Protein AF-A0A6I9VMB7-F1 (afdb_monomer)

Structure (mmCIF, N/CA/C/O backbone):
data_AF-A0A6I9VMB7-F1
#
_entry.id   AF-A0A6I9VMB7-F1
#
loop_
_atom_site.group_PDB
_atom_site.id
_atom_site.type_symbol
_atom_site.label_atom_id
_atom_site.label_alt_id
_atom_site.label_comp_id
_atom_site.label_asym_id
_atom_site.label_entity_id
_atom_site.label_seq_id
_atom_site.pdbx_PDB_ins_code
_atom_site.Cartn_x
_atom_site.Cartn_y
_atom_site.Cartn_z
_atom_site.occupancy
_atom_site.B_iso_or_equiv
_atom_site.auth_seq_id
_atom_site.auth_comp_id
_atom_site.auth_asym_id
_atom_site.auth_atom_id
_atom_site.pdbx_PDB_model_num
ATOM 1 N N . ILE A 1 1 ? -12.294 -1.262 24.907 1.00 80.06 1 ILE A N 1
ATOM 2 C CA . ILE A 1 1 ? -12.791 -0.178 24.020 1.00 80.06 1 ILE A CA 1
ATOM 3 C C . ILE A 1 1 ? -14.215 0.220 24.415 1.00 80.06 1 ILE A C 1
ATOM 5 O O . ILE A 1 1 ? -14.439 1.384 24.720 1.00 80.06 1 ILE A O 1
ATOM 9 N N . GLU A 1 2 ? -15.128 -0.744 24.551 1.00 86.31 2 GLU A N 1
ATOM 10 C CA . GLU A 1 2 ? -16.550 -0.533 24.886 1.00 86.31 2 GLU A CA 1
ATOM 11 C C . GLU A 1 2 ? -16.818 0.314 26.140 1.00 86.31 2 GLU A C 1
ATOM 13 O O . GLU A 1 2 ? -17.605 1.252 26.083 1.00 86.31 2 GLU A O 1
ATOM 18 N N . ASN A 1 3 ? -16.117 0.068 27.255 1.00 90.62 3 ASN A N 1
ATOM 19 C CA . ASN A 1 3 ? -16.297 0.857 28.486 1.00 90.62 3 ASN A CA 1
ATOM 20 C C . ASN A 1 3 ? -15.974 2.356 28.282 1.00 90.62 3 ASN A C 1
ATOM 22 O O . ASN A 1 3 ? -16.647 3.225 28.827 1.00 90.62 3 ASN A O 1
ATOM 26 N N . LEU A 1 4 ? -14.980 2.688 27.448 1.00 88.25 4 LEU A N 1
ATOM 27 C CA . LEU A 1 4 ? -14.652 4.087 27.140 1.00 88.25 4 LEU A CA 1
ATOM 28 C C . LEU A 1 4 ? -15.685 4.721 26.202 1.00 88.25 4 LEU A C 1
ATOM 30 O O . LEU A 1 4 ? -16.081 5.863 26.432 1.00 88.25 4 LEU A O 1
ATOM 34 N N . LEU A 1 5 ? -16.172 3.967 25.210 1.00 87.38 5 LEU A N 1
ATOM 35 C CA . LEU A 1 5 ? -17.258 4.408 24.330 1.00 87.38 5 LEU A CA 1
ATOM 36 C C . LEU A 1 5 ? -18.542 4.691 25.124 1.00 87.38 5 LEU A C 1
ATOM 38 O O . LEU A 1 5 ? -19.164 5.730 24.922 1.00 87.38 5 LEU A O 1
ATOM 42 N N . ALA A 1 6 ? -18.880 3.839 26.098 1.00 92.62 6 ALA A N 1
ATOM 43 C CA . ALA A 1 6 ? -20.018 4.036 26.999 1.00 92.62 6 ALA A CA 1
ATOM 44 C C . ALA A 1 6 ? -19.898 5.312 27.857 1.00 92.62 6 ALA A C 1
ATOM 46 O O . ALA A 1 6 ? -20.901 5.889 28.268 1.00 92.62 6 ALA A O 1
ATOM 47 N N . GLN A 1 7 ? -18.672 5.784 28.101 1.00 94.12 7 GLN A N 1
ATOM 48 C CA . GLN A 1 7 ? -18.390 7.038 28.803 1.00 94.12 7 GLN A CA 1
ATOM 49 C C . GLN A 1 7 ? -18.294 8.256 27.861 1.00 94.12 7 GLN A C 1
ATOM 51 O O . GLN A 1 7 ? -17.843 9.313 28.301 1.00 94.12 7 GLN A O 1
ATOM 56 N N . ASN A 1 8 ? -18.676 8.127 26.581 1.00 90.62 8 ASN A N 1
ATOM 57 C CA . ASN A 1 8 ? -18.490 9.142 25.532 1.00 90.62 8 ASN A CA 1
ATOM 58 C C . ASN A 1 8 ? -17.026 9.610 25.380 1.00 90.62 8 ASN A C 1
ATOM 60 O O . ASN A 1 8 ? -16.760 10.767 25.051 1.00 90.62 8 ASN A O 1
ATOM 64 N N . LYS A 1 9 ? -16.055 8.722 25.630 1.00 93.25 9 LYS A N 1
ATOM 65 C CA . LYS A 1 9 ? -14.622 9.000 25.456 1.00 93.25 9 LYS A CA 1
ATOM 66 C C . LYS A 1 9 ? -14.096 8.281 24.221 1.00 93.25 9 LYS A C 1
ATOM 68 O O . LYS A 1 9 ? -14.351 7.094 24.041 1.00 93.25 9 LYS A O 1
ATOM 73 N N . CYS A 1 10 ? -13.316 8.989 23.404 1.00 91.38 10 CYS A N 1
ATOM 74 C CA . CYS A 1 10 ? -12.658 8.411 22.234 1.00 91.38 10 CYS A CA 1
ATOM 75 C C . CYS A 1 10 ? -11.477 7.521 22.675 1.00 91.38 10 CYS A C 1
ATOM 77 O O . CYS A 1 10 ? -10.526 8.040 23.269 1.00 91.38 10 CYS A O 1
ATOM 79 N N . PRO A 1 11 ? -11.514 6.197 22.435 1.00 91.44 11 PRO A N 1
ATOM 80 C CA . PRO A 1 11 ? -10.402 5.318 22.758 1.00 91.44 11 PRO A CA 1
ATOM 81 C C . PRO A 1 11 ? -9.284 5.478 21.720 1.00 91.44 11 PRO A C 1
ATOM 83 O O . PRO A 1 11 ? -9.518 5.348 20.523 1.00 91.44 11 PRO A O 1
ATOM 86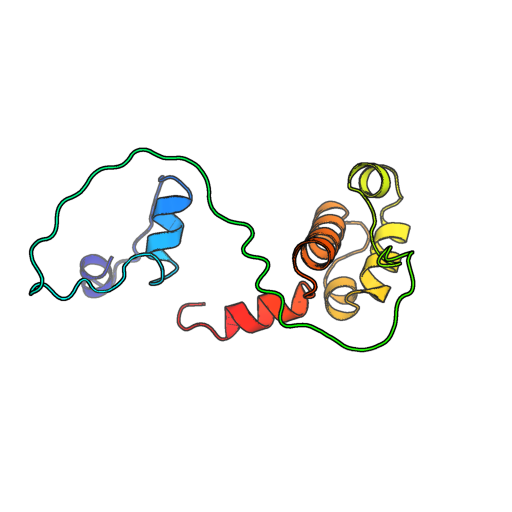 N N . ILE A 1 12 ? -8.056 5.719 22.183 1.00 92.50 12 ILE A N 1
ATOM 87 C CA . ILE A 1 12 ? -6.858 5.771 21.337 1.00 92.50 12 ILE A CA 1
ATOM 88 C C . ILE A 1 12 ? -5.982 4.576 21.700 1.00 92.50 12 ILE A C 1
ATOM 90 O O . ILE A 1 12 ? -5.500 4.474 22.828 1.00 92.50 12 ILE A O 1
ATOM 94 N N . VAL A 1 13 ? -5.785 3.666 20.750 1.00 89.94 13 VAL A N 1
ATOM 95 C CA . VAL A 1 13 ? -4.860 2.539 20.908 1.00 89.94 13 VAL A CA 1
ATOM 96 C C . VAL A 1 13 ? -3.455 3.030 20.566 1.00 89.94 13 VAL A C 1
ATOM 98 O O . VAL A 1 13 ? -3.227 3.547 19.474 1.00 89.94 13 VAL A O 1
ATOM 101 N N . VAL A 1 14 ? -2.518 2.896 21.506 1.00 91.75 14 VAL A N 1
ATOM 102 C CA . VAL A 1 14 ? -1.103 3.244 21.312 1.00 91.75 14 VAL A CA 1
ATOM 103 C C . VAL A 1 14 ? -0.235 2.001 21.483 1.00 91.75 14 VAL A C 1
ATOM 105 O O . VAL A 1 14 ? -0.417 1.233 22.425 1.00 91.75 14 VAL A O 1
ATOM 108 N N . GLY A 1 15 ? 0.733 1.820 20.585 1.00 87.44 15 GLY A N 1
ATOM 109 C CA . GLY A 1 15 ? 1.617 0.651 20.589 1.00 87.44 15 GLY A CA 1
ATOM 110 C C . GLY A 1 15 ? 0.951 -0.643 20.101 1.00 87.44 15 GLY A C 1
ATOM 111 O O . GLY A 1 15 ? -0.169 -0.630 19.599 1.00 87.44 15 GLY A O 1
ATOM 112 N N . GLY A 1 16 ? 1.679 -1.757 20.234 1.00 84.50 16 GLY A N 1
ATOM 113 C CA . GLY A 1 16 ? 1.284 -3.085 19.747 1.00 84.50 16 GLY A CA 1
ATOM 114 C C . GLY A 1 16 ? 2.071 -3.541 18.515 1.00 84.50 16 GLY A C 1
ATOM 115 O O . GLY A 1 16 ? 2.696 -2.743 17.816 1.00 84.50 16 GLY A O 1
ATOM 116 N N . THR A 1 17 ? 2.068 -4.849 18.258 1.00 88.00 17 THR A N 1
ATOM 117 C CA . THR A 1 17 ? 2.477 -5.402 16.959 1.00 88.00 17 THR A CA 1
ATOM 118 C C . THR A 1 17 ? 1.277 -5.391 16.014 1.00 88.00 17 THR A C 1
ATOM 120 O O . THR A 1 17 ? 0.135 -5.411 16.474 1.00 88.00 17 THR A O 1
ATOM 123 N N . ASN A 1 18 ? 1.524 -5.393 14.698 1.00 84.50 18 ASN A N 1
ATOM 124 C CA . ASN A 1 18 ? 0.456 -5.409 13.689 1.00 84.50 18 ASN A CA 1
ATOM 125 C C . ASN A 1 18 ? -0.584 -6.514 13.963 1.00 84.50 18 ASN A C 1
ATOM 127 O O . ASN A 1 18 ? -1.776 -6.265 13.861 1.00 84.50 18 ASN A O 1
ATOM 131 N N . TYR A 1 19 ? -0.128 -7.674 14.446 1.00 81.44 19 TYR A N 1
ATOM 132 C CA . TYR A 1 19 ? -0.976 -8.808 14.821 1.00 81.44 19 TYR A CA 1
ATOM 133 C C . TYR A 1 19 ? -2.116 -8.445 15.790 1.00 81.44 19 TYR A C 1
ATOM 135 O O . TYR A 1 19 ? -3.266 -8.788 15.543 1.00 81.44 19 TYR A O 1
ATOM 143 N N . TYR A 1 20 ? -1.830 -7.711 16.873 1.00 84.12 20 TYR A N 1
ATOM 144 C CA . TYR A 1 20 ? -2.869 -7.339 17.844 1.00 84.12 20 TYR A CA 1
ATOM 145 C C . TYR A 1 20 ? -3.797 -6.238 17.327 1.00 84.12 20 TYR A C 1
ATOM 147 O O . TYR A 1 20 ? -4.956 -6.179 17.727 1.00 84.12 20 TYR A O 1
ATOM 155 N N . ILE A 1 21 ? -3.299 -5.360 16.453 1.00 85.75 21 ILE A N 1
ATOM 156 C CA . 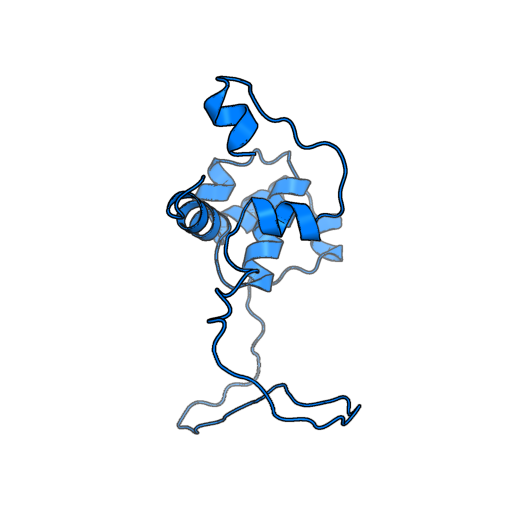ILE A 1 21 ? -4.124 -4.325 15.822 1.00 85.75 21 ILE A CA 1
ATOM 157 C C . ILE A 1 21 ? -5.087 -4.965 14.823 1.00 85.75 21 ILE A C 1
ATOM 159 O O . ILE A 1 21 ? -6.262 -4.614 14.812 1.00 85.75 21 ILE A O 1
ATOM 163 N N . GLU A 1 22 ? -4.626 -5.948 14.049 1.00 78.69 22 GLU A N 1
ATOM 164 C CA . GLU A 1 22 ? -5.474 -6.729 13.145 1.00 78.69 22 GLU A CA 1
ATOM 165 C C . GLU A 1 22 ? -6.615 -7.424 13.901 1.00 78.69 22 GLU A C 1
ATOM 167 O O . GLU A 1 22 ? -7.750 -7.339 13.448 1.00 78.69 22 GLU A O 1
ATOM 172 N N . SER A 1 23 ? -6.375 -7.996 15.091 1.00 79.88 23 SER A N 1
ATOM 173 C CA . SER A 1 23 ? -7.445 -8.568 15.935 1.00 79.88 23 SER A CA 1
ATOM 174 C C . SER A 1 23 ? -8.483 -7.553 16.431 1.00 79.88 23 SER A C 1
ATOM 176 O O . SER A 1 23 ? -9.576 -7.950 16.817 1.00 79.88 23 SER A O 1
ATOM 178 N N . LEU A 1 24 ? -8.134 -6.264 16.498 1.00 83.19 24 LEU A N 1
ATOM 179 C CA . LEU A 1 24 ? -9.062 -5.201 16.902 1.00 83.19 24 LEU A CA 1
ATOM 180 C C . LEU A 1 24 ? -9.832 -4.617 15.715 1.00 83.19 24 LEU A C 1
ATOM 182 O O . LEU A 1 24 ? -10.906 -4.056 15.908 1.00 83.19 24 LEU A O 1
ATOM 186 N N . LEU A 1 25 ? -9.251 -4.684 14.515 1.00 80.50 25 LEU A N 1
ATOM 187 C CA . LEU A 1 25 ? -9.856 -4.188 13.280 1.00 80.50 25 LEU A CA 1
ATOM 188 C C . LEU A 1 25 ? -10.742 -5.242 12.613 1.00 80.50 25 LEU A C 1
ATOM 190 O O . LEU A 1 25 ? -11.727 -4.881 11.975 1.00 80.50 25 LEU A O 1
ATOM 194 N N . TRP A 1 26 ? -10.384 -6.523 12.733 1.00 75.50 26 TRP A N 1
ATOM 195 C CA . TRP A 1 26 ? -11.058 -7.638 12.077 1.00 75.50 26 TRP A CA 1
ATOM 196 C C . TRP A 1 26 ? -11.414 -8.733 13.088 1.00 75.50 26 TRP A C 1
ATOM 198 O O . TRP A 1 26 ? -10.530 -9.345 13.688 1.00 75.50 26 TRP A O 1
ATOM 208 N N . ASP 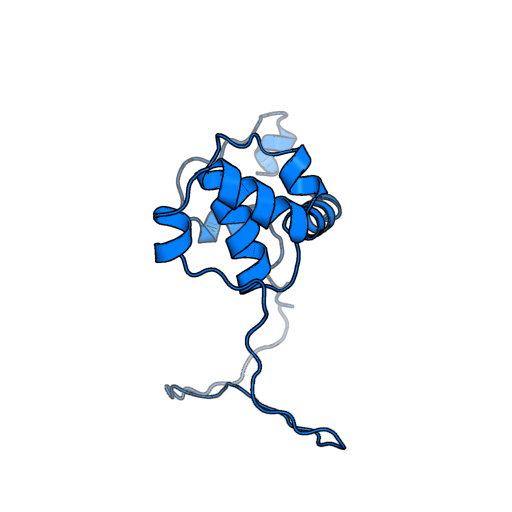A 1 27 ? -12.699 -9.085 13.170 1.00 63.09 27 ASP A N 1
ATOM 209 C CA . ASP A 1 27 ? -13.229 -10.168 14.025 1.00 63.09 27 ASP A CA 1
ATOM 210 C C . ASP A 1 27 ? -12.788 -11.589 13.582 1.00 63.09 27 ASP A C 1
ATOM 212 O O . ASP A 1 27 ? -13.283 -12.602 14.066 1.00 63.09 27 ASP A O 1
ATOM 216 N N . ILE A 1 28 ? -11.848 -11.690 12.638 1.00 57.28 28 ILE A N 1
ATOM 217 C CA . ILE A 1 28 ? -11.485 -12.917 11.912 1.00 57.28 28 ILE A CA 1
ATOM 218 C C . ILE A 1 28 ? -10.571 -13.841 12.740 1.00 57.28 28 ILE A C 1
ATOM 220 O O . ILE A 1 28 ? -10.586 -15.055 12.552 1.00 57.28 28 ILE A O 1
ATOM 224 N N . LEU A 1 29 ? -9.777 -13.301 13.671 1.00 54.38 29 LEU A N 1
ATOM 225 C CA . LEU A 1 29 ? -8.794 -14.083 14.444 1.00 54.38 29 LEU A CA 1
ATOM 226 C C . LEU A 1 29 ? -9.356 -14.730 15.716 1.00 54.38 29 LEU A C 1
ATOM 228 O O . LEU A 1 29 ? -8.667 -15.522 16.358 1.00 54.38 29 LEU A O 1
ATOM 232 N N . VAL A 1 30 ? -10.596 -14.417 16.083 1.00 54.19 30 VAL A N 1
ATOM 233 C CA . VAL A 1 30 ? -11.254 -14.993 17.254 1.00 54.19 30 VAL A CA 1
ATOM 234 C C . VAL A 1 30 ? -12.474 -15.750 16.757 1.00 54.19 30 VAL A C 1
ATOM 236 O O . VAL A 1 30 ? -13.583 -15.228 16.736 1.00 54.19 30 VAL A O 1
ATOM 239 N N . SER A 1 31 ? -12.274 -17.002 16.333 1.00 48.22 31 SER A N 1
ATOM 240 C CA . SER A 1 31 ? -13.417 -17.910 16.219 1.00 48.22 31 SER A CA 1
ATOM 241 C C . SER A 1 31 ? -14.095 -17.972 17.592 1.00 48.22 31 SER A C 1
ATOM 243 O O . SER A 1 31 ? -13.385 -18.166 18.587 1.00 48.22 31 SER A O 1
ATOM 245 N N . PRO A 1 32 ? -15.424 -17.791 17.690 1.00 50.53 32 PRO A N 1
ATOM 246 C CA . PRO A 1 32 ? -16.124 -18.016 18.940 1.00 50.53 32 PRO A CA 1
ATOM 247 C C . PRO A 1 32 ? -15.919 -19.486 19.296 1.00 50.53 32 PRO A C 1
ATOM 249 O O . PRO A 1 32 ? -16.449 -20.387 18.653 1.00 50.53 32 PRO A O 1
ATOM 252 N N . LYS A 1 33 ? -15.048 -19.734 20.273 1.00 47.16 33 LYS A N 1
ATOM 253 C CA . LYS A 1 33 ? -14.854 -21.064 20.827 1.00 47.16 33 LYS A CA 1
ATOM 254 C C . LYS A 1 33 ? -16.092 -21.353 21.661 1.00 47.16 33 LYS A C 1
ATOM 256 O O . LYS A 1 33 ? -16.219 -20.814 22.761 1.00 47.16 33 LYS A O 1
ATOM 261 N N . ASP A 1 34 ? -17.003 -22.157 21.123 1.00 58.66 34 ASP A N 1
ATOM 262 C CA . ASP A 1 34 ? -18.109 -22.698 21.902 1.00 58.66 34 ASP A CA 1
ATOM 263 C C . ASP A 1 34 ? -17.518 -23.430 23.125 1.00 58.66 34 ASP A C 1
ATOM 265 O O . ASP A 1 34 ? -16.666 -24.310 22.971 1.00 58.66 34 ASP A O 1
ATOM 269 N N . PRO A 1 35 ? -17.889 -23.052 24.360 1.00 54.91 35 PRO A N 1
ATOM 270 C CA . PRO A 1 35 ? -17.189 -23.481 25.573 1.00 54.91 35 PRO A CA 1
ATOM 271 C C . PRO A 1 35 ? -17.421 -24.948 25.976 1.00 54.91 35 PRO A C 1
ATOM 273 O O . PRO A 1 35 ? -17.062 -25.315 27.092 1.00 54.91 35 PRO A O 1
ATOM 276 N N . ASN A 1 36 ? -18.016 -25.787 25.119 1.00 50.72 36 ASN A N 1
ATOM 277 C CA . ASN A 1 36 ? -18.530 -27.101 25.518 1.00 50.72 36 ASN A CA 1
ATOM 278 C C . ASN A 1 36 ? -17.890 -28.324 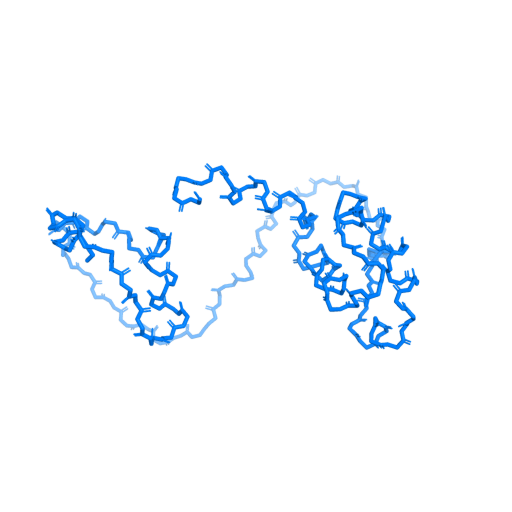24.836 1.00 50.72 36 ASN A C 1
ATOM 280 O O . ASN A 1 36 ? -18.447 -29.412 24.933 1.00 50.72 36 ASN A O 1
ATOM 284 N N . GLU A 1 37 ? -16.720 -28.191 24.206 1.00 48.72 37 GLU A N 1
ATOM 285 C CA . GLU A 1 37 ? -15.946 -29.357 23.749 1.00 48.72 37 GLU A CA 1
ATOM 286 C C . GLU A 1 37 ? -14.512 -29.351 24.326 1.00 48.72 37 GLU A C 1
ATOM 288 O O . GLU A 1 37 ? -13.633 -28.598 23.904 1.00 48.72 37 GLU A O 1
ATOM 293 N N . LEU A 1 38 ? -14.321 -30.200 25.345 1.00 48.22 38 LEU A N 1
ATOM 294 C CA . LEU A 1 38 ? -13.075 -30.836 25.819 1.00 48.22 38 LEU A CA 1
ATOM 295 C C . LEU A 1 38 ? -13.167 -32.305 25.346 1.00 48.22 38 LEU A C 1
ATOM 297 O O . LEU A 1 38 ? -14.272 -32.835 25.309 1.00 48.22 38 LEU A O 1
ATOM 301 N N . ASP A 1 39 ? -12.158 -33.096 25.005 1.00 52.19 39 ASP A N 1
ATOM 302 C CA . ASP A 1 39 ? -10.699 -33.044 25.014 1.00 52.19 39 ASP A CA 1
ATOM 303 C C . ASP A 1 39 ? -10.234 -34.089 23.974 1.00 52.19 39 ASP A C 1
ATOM 305 O O . ASP A 1 39 ? -10.907 -35.101 23.761 1.00 52.19 39 ASP A O 1
ATOM 309 N N . GLY A 1 40 ? -9.063 -33.897 23.363 1.00 39.16 40 GLY A N 1
ATOM 310 C CA . GLY A 1 40 ? -8.457 -34.879 22.459 1.00 39.16 40 GLY A CA 1
ATOM 311 C C . GLY A 1 40 ? -7.005 -34.535 22.148 1.00 39.16 40 GLY A C 1
ATOM 312 O O . GLY A 1 40 ? -6.718 -33.771 21.233 1.00 39.16 40 GLY A O 1
ATOM 313 N N . ILE A 1 41 ? -6.105 -35.071 22.966 1.00 44.47 41 ILE A N 1
ATOM 314 C CA . ILE A 1 41 ? -4.645 -34.967 22.879 1.00 44.47 41 ILE A CA 1
ATOM 315 C C . ILE A 1 41 ? -4.154 -35.691 21.610 1.00 44.47 41 ILE A C 1
ATOM 317 O O . ILE A 1 41 ? -4.577 -36.817 21.380 1.00 44.47 41 ILE A O 1
ATOM 321 N N . ASP A 1 42 ? -3.255 -35.090 20.819 1.00 34.16 42 ASP A N 1
ATOM 322 C CA . ASP A 1 42 ? -1.949 -35.709 20.525 1.00 34.16 42 ASP A CA 1
ATOM 323 C C . ASP A 1 42 ? -0.994 -34.808 19.729 1.00 34.16 42 ASP A C 1
ATOM 325 O O . ASP A 1 42 ? -1.303 -34.234 18.686 1.00 34.16 42 ASP A O 1
ATOM 329 N N . ASN A 1 43 ? 0.216 -34.715 20.281 1.00 55.50 43 ASN A N 1
ATOM 330 C CA . ASN A 1 43 ? 1.394 -34.086 19.709 1.00 55.50 43 ASN A CA 1
ATOM 331 C C . ASN A 1 43 ? 1.968 -34.963 18.592 1.00 55.50 43 ASN A C 1
ATOM 333 O O . ASN A 1 43 ? 2.462 -36.054 18.869 1.00 55.50 43 ASN A O 1
ATOM 337 N N . GLN A 1 44 ? 2.080 -34.414 17.384 1.00 39.62 44 GLN A N 1
ATOM 338 C CA . GLN A 1 44 ? 3.256 -34.646 16.550 1.00 39.62 44 GLN A CA 1
ATOM 339 C C . GLN A 1 44 ? 3.751 -33.301 16.026 1.00 39.62 44 GLN A C 1
ATOM 341 O O . GLN A 1 44 ? 3.125 -32.652 15.191 1.00 39.62 44 GLN A O 1
ATOM 346 N N . SER A 1 45 ? 4.911 -32.889 16.535 1.00 50.88 45 SER A N 1
ATOM 347 C CA . SER A 1 45 ? 5.817 -32.053 15.770 1.00 50.88 45 SER A CA 1
ATOM 348 C C . SER A 1 45 ? 6.135 -32.798 14.475 1.00 50.88 45 SER A C 1
ATOM 350 O O . SER A 1 45 ? 6.653 -33.911 14.477 1.00 50.88 45 SER A O 1
ATOM 352 N N . GLY A 1 46 ? 5.778 -32.193 13.356 1.00 30.30 46 GLY A N 1
ATOM 353 C CA . GLY A 1 46 ? 5.924 -32.826 12.060 1.00 30.30 46 GLY A CA 1
ATOM 354 C C . GLY A 1 46 ? 5.573 -31.824 10.993 1.00 30.30 46 GLY A C 1
ATOM 355 O O . GLY A 1 46 ? 4.442 -31.757 10.534 1.00 30.30 46 GLY A O 1
ATOM 356 N N . THR A 1 47 ? 6.557 -31.001 10.658 1.00 45.41 47 THR A N 1
ATOM 357 C CA . THR A 1 47 ? 6.616 -30.225 9.429 1.00 45.41 47 THR A CA 1
ATOM 358 C C . THR A 1 47 ? 5.997 -30.986 8.263 1.00 45.41 47 THR A C 1
ATOM 360 O O . THR A 1 47 ? 6.260 -32.177 8.091 1.00 45.41 47 THR A O 1
ATOM 363 N N . SER A 1 48 ? 5.351 -30.213 7.395 1.00 33.81 48 SER A N 1
ATOM 364 C CA . SER A 1 48 ? 4.949 -30.519 6.019 1.00 33.81 48 SER A CA 1
ATOM 365 C C . SER A 1 48 ? 3.457 -30.718 5.873 1.00 33.81 48 SER A C 1
ATOM 367 O O . SER A 1 48 ? 2.792 -31.208 6.779 1.00 33.81 48 SER A O 1
ATOM 369 N N . THR A 1 49 ? 3.012 -30.446 4.645 1.00 24.14 49 THR A N 1
ATOM 370 C CA . THR A 1 49 ? 1.712 -30.819 4.076 1.00 24.14 49 THR A CA 1
ATOM 371 C C . THR A 1 49 ? 0.739 -29.633 4.168 1.00 24.14 49 THR A C 1
ATOM 373 O O . THR A 1 49 ? 0.239 -29.309 5.232 1.00 24.14 49 THR A O 1
ATOM 376 N N . SER A 1 50 ? 0.425 -28.887 3.107 1.00 29.56 50 SER A N 1
ATOM 377 C CA . SER A 1 50 ? 0.726 -29.011 1.668 1.00 29.56 50 SER A CA 1
ATOM 378 C C . SER A 1 50 ? -0.069 -27.864 1.010 1.00 29.56 50 SER A C 1
ATOM 380 O O . SER A 1 50 ? -1.192 -27.587 1.414 1.00 29.56 50 SER A O 1
ATOM 382 N N . ILE A 1 51 ? 0.413 -27.097 0.030 1.00 39.06 51 ILE A N 1
ATOM 383 C CA . ILE A 1 51 ? 0.602 -27.552 -1.357 1.00 39.06 51 ILE A CA 1
ATOM 384 C C . ILE A 1 51 ? -0.249 -28.797 -1.651 1.00 39.06 51 ILE A C 1
ATOM 386 O O . ILE A 1 51 ? 0.264 -29.834 -2.053 1.00 39.06 51 ILE A O 1
ATOM 390 N N . VAL A 1 52 ? -1.542 -28.761 -1.314 1.00 26.23 52 VAL A N 1
ATOM 391 C CA . VAL A 1 52 ? -2.495 -29.745 -1.818 1.00 26.23 52 VAL A CA 1
ATOM 392 C C . VAL A 1 52 ? -2.925 -29.203 -3.162 1.00 26.23 52 VAL A C 1
ATOM 394 O O . VAL A 1 52 ? -3.895 -28.464 -3.305 1.00 26.23 52 VAL A O 1
ATOM 397 N N . THR A 1 53 ? -2.130 -29.577 -4.152 1.00 43.19 53 THR A N 1
ATOM 398 C CA . THR A 1 53 ? -2.670 -29.978 -5.436 1.00 43.19 53 THR A CA 1
ATOM 399 C C . THR A 1 53 ? -3.685 -31.092 -5.157 1.00 43.19 53 THR A C 1
ATOM 401 O O . THR A 1 53 ? -3.297 -32.242 -4.986 1.00 43.19 53 THR A O 1
ATOM 404 N N . THR A 1 54 ? -4.979 -30.769 -5.082 1.00 25.89 54 THR A N 1
ATOM 405 C CA . THR A 1 54 ? -6.006 -31.728 -5.506 1.00 25.89 54 THR A CA 1
ATOM 406 C C . THR A 1 54 ? -6.312 -31.381 -6.946 1.00 25.89 54 THR A C 1
ATOM 408 O O . THR A 1 54 ? -7.170 -30.555 -7.252 1.00 25.89 54 THR A O 1
ATOM 411 N N . GLN A 1 55 ? -5.542 -32.019 -7.820 1.00 42.31 55 GLN A N 1
ATOM 412 C CA . GLN A 1 55 ? -6.039 -32.428 -9.119 1.00 42.31 55 GLN A CA 1
ATOM 413 C C . GLN A 1 55 ? -7.374 -33.161 -8.912 1.00 42.31 55 GLN A C 1
ATOM 415 O O . GLN A 1 55 ? -7.452 -34.167 -8.210 1.00 42.31 55 GLN A O 1
ATOM 420 N N . LYS A 1 56 ? -8.430 -32.614 -9.502 1.00 33.75 56 LYS A N 1
ATOM 421 C CA . LYS A 1 56 ? -9.210 -33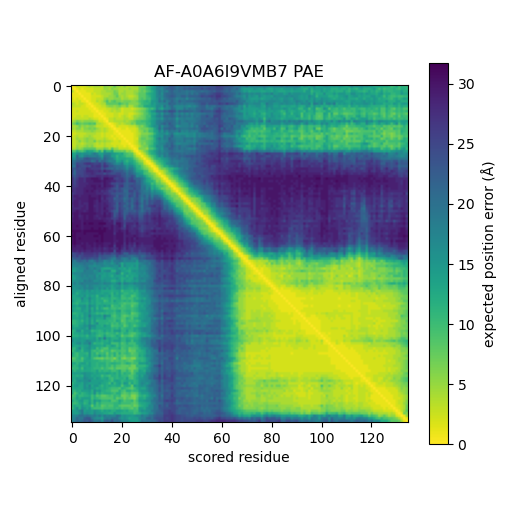.353 -10.495 1.00 33.75 56 LYS A CA 1
ATOM 422 C C . LYS A 1 56 ? -9.035 -32.555 -11.783 1.00 33.75 56 LYS A C 1
ATOM 424 O O . LYS A 1 56 ? -9.471 -31.411 -11.835 1.00 33.75 56 LYS A O 1
ATOM 429 N N . GLU A 1 57 ? -8.055 -32.943 -12.594 1.00 28.91 57 GLU A N 1
ATOM 430 C CA . GLU A 1 57 ? -8.227 -33.917 -13.687 1.00 28.91 57 GLU A CA 1
ATOM 431 C C . GLU A 1 57 ? -9.230 -33.376 -14.717 1.00 28.91 57 GLU A C 1
ATOM 433 O O . GLU A 1 57 ? -10.435 -33.541 -14.547 1.00 28.91 57 GLU A O 1
ATOM 438 N N . ASP A 1 58 ? -8.666 -32.630 -15.680 1.00 36.72 58 ASP A N 1
ATOM 439 C CA . ASP A 1 58 ? -8.720 -32.835 -17.143 1.00 36.72 58 ASP A CA 1
ATOM 440 C C . ASP A 1 58 ? -10.103 -32.927 -17.844 1.00 36.72 58 ASP A C 1
ATOM 442 O O . ASP A 1 58 ? -11.042 -33.482 -17.275 1.00 36.72 58 ASP A O 1
ATOM 446 N N . PRO A 1 59 ? -10.263 -32.453 -19.111 1.00 50.19 59 PRO A N 1
ATOM 447 C CA . PRO A 1 59 ? -9.217 -32.492 -20.141 1.00 50.19 59 PRO A CA 1
ATOM 448 C C . PRO A 1 59 ? -9.124 -31.293 -21.126 1.00 50.19 59 PRO A C 1
ATOM 450 O O . PRO A 1 59 ? -10.035 -30.483 -21.279 1.00 50.19 59 PRO A O 1
ATOM 453 N N . ASP A 1 60 ? -7.987 -31.268 -21.830 1.00 33.62 60 ASP A N 1
ATOM 454 C CA . ASP A 1 60 ? -7.734 -30.666 -23.150 1.00 33.62 60 ASP A CA 1
ATOM 455 C C . ASP A 1 60 ? -7.459 -29.154 -23.257 1.00 33.62 60 ASP A C 1
ATOM 457 O O . ASP A 1 60 ? -8.289 -28.378 -23.727 1.00 33.62 60 ASP A O 1
ATOM 461 N N . ALA A 1 61 ? -6.218 -28.753 -22.953 1.00 38.47 61 ALA A N 1
ATOM 462 C CA . ALA A 1 61 ? -5.325 -28.153 -23.960 1.00 38.47 61 ALA A CA 1
ATOM 463 C C . ALA A 1 61 ? -3.968 -27.774 -23.342 1.00 38.47 61 ALA A C 1
ATOM 465 O O . ALA A 1 61 ? -3.818 -26.749 -22.677 1.00 38.47 61 ALA A O 1
ATOM 466 N N . GLU A 1 62 ? -2.958 -28.597 -23.609 1.00 40.28 62 GLU A N 1
ATOM 467 C CA . GLU A 1 62 ? -1.554 -28.274 -23.383 1.00 40.28 62 GLU A CA 1
ATOM 468 C C . GLU A 1 62 ? -1.126 -27.077 -24.249 1.00 40.28 62 GLU A C 1
ATOM 470 O O . GLU A 1 62 ? -1.317 -27.069 -25.466 1.00 40.28 62 GLU A O 1
ATOM 475 N N . SER A 1 63 ? -0.507 -26.069 -23.631 1.00 46.44 63 SER A N 1
ATOM 476 C CA . SER A 1 63 ? 0.423 -25.140 -24.285 1.00 46.44 63 SER A CA 1
ATOM 477 C C . SER A 1 63 ? 1.354 -24.543 -23.228 1.00 46.44 63 SER A C 1
ATOM 479 O O . SER A 1 63 ? 0.981 -23.655 -22.461 1.00 46.44 63 SER A O 1
ATOM 481 N N . GLU A 1 64 ? 2.572 -25.073 -23.172 1.00 47.97 64 GLU A N 1
ATOM 482 C CA . GLU A 1 64 ? 3.683 -24.540 -22.391 1.00 47.97 64 GLU A CA 1
ATOM 483 C C . GLU A 1 64 ? 4.137 -23.176 -22.942 1.00 47.97 64 GLU A C 1
ATOM 485 O O . GLU A 1 64 ? 4.726 -23.114 -24.013 1.00 47.97 64 GLU A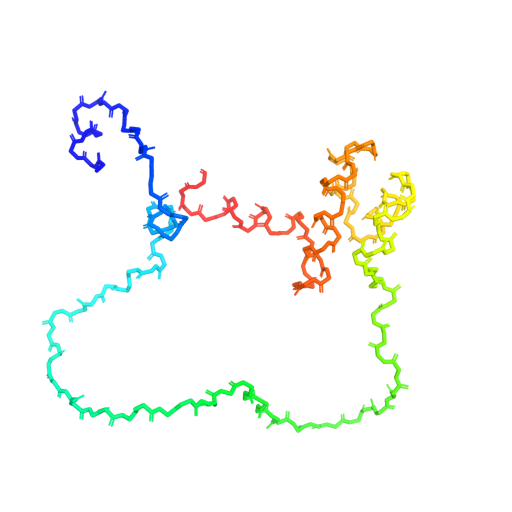 O 1
ATOM 490 N N . ASP A 1 65 ? 3.812 -22.088 -22.233 1.00 46.53 65 ASP A N 1
ATOM 491 C CA . ASP A 1 65 ? 4.614 -20.852 -22.072 1.00 46.53 65 ASP A CA 1
ATOM 492 C C . ASP A 1 65 ? 3.797 -19.812 -21.265 1.00 46.53 65 ASP A C 1
ATOM 494 O O . ASP A 1 65 ? 3.425 -18.729 -21.716 1.00 46.53 65 ASP A O 1
ATOM 498 N N . GLY A 1 66 ? 3.452 -20.167 -20.023 1.00 46.53 66 GLY A N 1
ATOM 499 C CA . GLY A 1 66 ? 2.536 -19.423 -19.145 1.00 46.53 66 GLY A CA 1
ATOM 500 C C . GLY A 1 66 ? 3.119 -18.174 -18.470 1.00 46.53 66 GLY A C 1
ATOM 501 O O . GLY A 1 66 ? 2.907 -17.965 -17.275 1.00 46.53 66 GLY A O 1
ATOM 5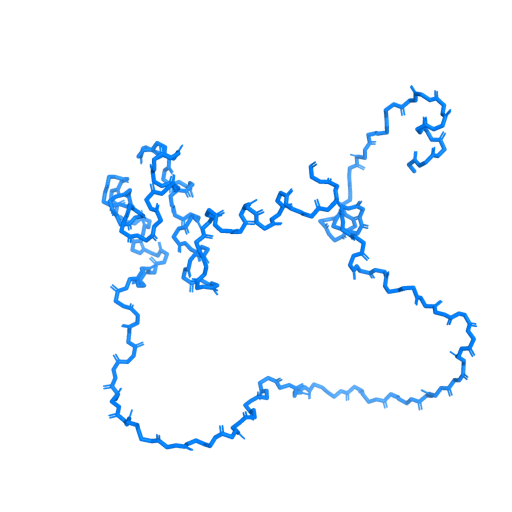02 N N . LYS A 1 67 ? 3.859 -17.321 -19.186 1.00 50.62 67 LYS A N 1
ATOM 503 C CA . LYS A 1 67 ? 4.186 -15.987 -18.656 1.00 50.62 67 LYS A CA 1
ATOM 504 C C . LYS A 1 67 ? 2.936 -15.120 -18.751 1.00 50.62 67 LYS A C 1
ATOM 506 O O . LYS A 1 67 ? 2.567 -14.705 -19.845 1.00 50.62 67 LYS A O 1
ATOM 511 N N . ASN A 1 68 ? 2.313 -14.793 -17.616 1.00 55.97 68 ASN A N 1
ATOM 512 C CA . ASN A 1 68 ? 1.356 -13.686 -17.562 1.00 55.97 68 ASN A CA 1
ATOM 513 C C . ASN A 1 68 ? 2.022 -12.458 -18.215 1.00 55.97 68 ASN A C 1
ATOM 515 O O . ASN A 1 68 ? 3.023 -11.972 -17.680 1.00 55.97 68 ASN A O 1
ATOM 519 N N . PRO A 1 69 ? 1.511 -11.935 -19.347 1.00 61.66 69 PRO A N 1
ATOM 520 C CA . PRO A 1 69 ? 2.224 -10.953 -20.176 1.00 61.66 69 PRO A CA 1
ATOM 521 C C . PRO A 1 69 ? 2.392 -9.575 -19.510 1.00 61.66 69 PRO A C 1
ATOM 523 O O . PRO A 1 69 ? 2.937 -8.652 -20.108 1.00 61.66 69 PRO A O 1
ATOM 526 N N . LEU A 1 70 ? 1.908 -9.428 -18.275 1.00 67.25 70 LEU A N 1
ATOM 527 C CA . LEU A 1 70 ? 1.891 -8.202 -17.479 1.00 67.25 70 LEU A CA 1
ATOM 528 C C . LEU A 1 70 ? 2.706 -8.325 -16.177 1.00 67.25 70 LEU A C 1
ATOM 530 O O . LEU A 1 70 ? 2.625 -7.451 -15.311 1.00 67.25 70 LEU A O 1
ATOM 534 N N . PHE A 1 71 ? 3.468 -9.411 -16.004 1.00 77.81 71 PHE A N 1
ATOM 535 C CA . PHE A 1 71 ? 4.369 -9.555 -14.863 1.00 77.81 71 PHE A CA 1
ATOM 536 C C . PHE A 1 71 ? 5.607 -8.663 -15.038 1.00 77.81 71 PHE A C 1
ATOM 538 O O . PHE A 1 71 ? 6.329 -8.771 -16.026 1.00 77.81 71 PHE A O 1
ATOM 545 N N . LEU A 1 72 ? 5.853 -7.798 -14.055 1.00 80.69 72 LEU A N 1
ATOM 546 C CA . LEU A 1 72 ? 7.014 -6.913 -13.966 1.00 80.69 72 LEU A CA 1
ATOM 547 C C . LEU A 1 72 ? 7.718 -7.145 -12.623 1.00 80.69 72 LEU A C 1
ATOM 549 O O . LEU A 1 72 ? 7.131 -6.811 -11.590 1.00 80.69 72 LEU A O 1
ATOM 553 N N . PRO A 1 73 ? 8.957 -7.666 -12.598 1.00 84.75 73 PRO A N 1
ATOM 554 C CA . PRO A 1 73 ? 9.686 -7.891 -11.356 1.00 84.75 73 PRO A CA 1
ATOM 555 C C . PRO A 1 73 ? 10.066 -6.571 -10.667 1.00 84.75 73 PRO A C 1
ATOM 557 O O . PRO A 1 73 ? 10.262 -5.533 -11.307 1.00 84.75 73 PRO A O 1
ATOM 560 N N . GLN A 1 74 ? 10.241 -6.619 -9.342 1.00 83.75 74 GLN A N 1
ATOM 561 C CA . GLN A 1 74 ? 10.524 -5.431 -8.523 1.00 83.75 74 GLN A CA 1
ATOM 562 C C . GLN A 1 74 ? 11.743 -4.639 -9.001 1.00 83.75 74 GLN A C 1
ATOM 564 O O . GLN A 1 74 ? 11.720 -3.406 -9.040 1.00 83.75 74 GLN A O 1
ATOM 569 N N . SER A 1 75 ? 12.803 -5.347 -9.387 1.00 84.25 75 SER A N 1
ATOM 570 C CA . SER A 1 75 ? 14.039 -4.750 -9.885 1.00 84.25 75 SER A CA 1
ATOM 571 C C . SER A 1 75 ? 13.784 -3.902 -11.133 1.00 84.25 75 SER A C 1
ATOM 573 O O . SER A 1 75 ? 14.243 -2.763 -11.203 1.00 84.25 75 SER A O 1
ATOM 575 N N . GLU A 1 76 ? 12.977 -4.399 -12.072 1.00 85.56 76 GLU A N 1
ATOM 576 C CA . GLU A 1 76 ? 12.621 -3.677 -13.297 1.00 85.56 76 GLU A CA 1
ATOM 577 C C . GLU A 1 76 ? 11.737 -2.467 -13.001 1.00 85.56 76 GLU A C 1
ATOM 579 O O . GLU A 1 76 ? 12.011 -1.369 -13.488 1.00 85.56 76 GLU A O 1
ATOM 584 N N . MET A 1 77 ? 10.736 -2.613 -12.128 1.00 85.88 77 MET A N 1
ATOM 585 C CA . MET A 1 77 ? 9.889 -1.483 -11.739 1.00 85.88 77 MET A CA 1
ATOM 586 C C . MET A 1 77 ? 10.697 -0.366 -11.066 1.00 85.88 77 MET A C 1
ATOM 588 O O . MET A 1 77 ? 10.497 0.824 -11.322 1.00 85.88 77 MET A O 1
ATOM 592 N N . SER A 1 78 ? 11.671 -0.734 -10.232 1.00 85.06 78 SER A N 1
ATOM 593 C CA . SER A 1 78 ? 12.554 0.233 -9.584 1.00 85.06 78 SER A CA 1
ATOM 594 C C . SER A 1 78 ? 13.448 0.988 -10.579 1.00 85.06 78 SER A C 1
ATOM 596 O O . SER A 1 78 ? 13.723 2.169 -10.354 1.00 85.06 78 SER A O 1
ATOM 598 N N . ALA A 1 79 ? 13.814 0.362 -11.702 1.00 87.75 79 ALA A N 1
ATOM 599 C 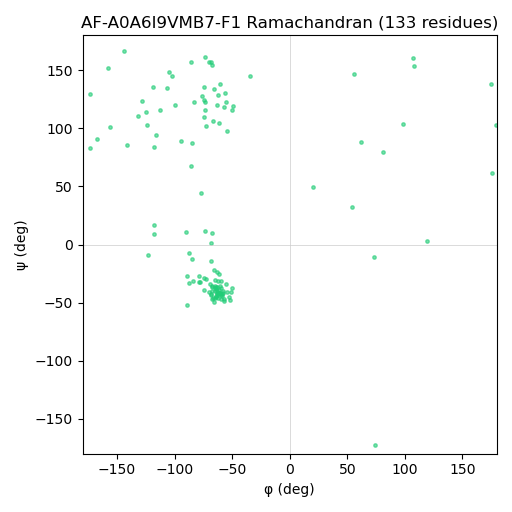CA . ALA A 1 79 ? 14.643 0.948 -12.752 1.00 87.75 79 ALA A CA 1
ATOM 600 C C . ALA A 1 79 ? 13.846 1.803 -13.758 1.00 87.75 79 ALA A C 1
ATOM 602 O O . ALA A 1 79 ? 14.367 2.789 -14.274 1.00 87.75 79 ALA A O 1
ATOM 603 N N . MET A 1 80 ? 12.577 1.471 -14.017 1.00 85.56 80 MET A N 1
ATOM 604 C CA . MET A 1 80 ? 11.725 2.202 -14.965 1.00 85.56 80 MET A CA 1
ATOM 605 C C . MET A 1 80 ? 11.352 3.613 -14.484 1.00 85.56 80 MET A C 1
ATOM 607 O O . MET A 1 80 ? 11.341 3.917 -13.284 1.00 85.56 80 MET A O 1
ATOM 611 N N . SER A 1 81 ? 10.999 4.487 -15.433 1.00 89.12 81 SER A N 1
ATOM 612 C CA . SER A 1 81 ? 10.486 5.823 -15.125 1.00 89.12 81 SER A CA 1
ATOM 613 C C . SER A 1 81 ? 9.078 5.763 -14.522 1.00 89.12 81 SER A C 1
ATOM 615 O O . SER A 1 81 ? 8.321 4.806 -14.706 1.00 89.12 81 SER A O 1
ATOM 617 N N . SER A 1 82 ? 8.719 6.812 -13.786 1.00 89.06 82 SER A N 1
ATOM 618 C CA . SER A 1 82 ? 7.410 6.953 -13.143 1.00 89.06 82 SER A CA 1
ATOM 619 C C . SER A 1 82 ? 6.251 6.940 -14.151 1.00 89.06 82 SER A C 1
ATOM 621 O O . SER A 1 82 ? 5.217 6.324 -13.902 1.00 89.06 82 SER A O 1
ATOM 623 N N . GLU A 1 83 ? 6.448 7.547 -15.320 1.00 91.00 83 GLU A N 1
ATOM 624 C CA . GLU A 1 83 ? 5.471 7.591 -16.412 1.00 91.00 83 GLU A CA 1
ATOM 625 C C . GLU A 1 83 ? 5.244 6.221 -17.058 1.00 91.00 83 GLU A C 1
ATOM 627 O O . GLU A 1 83 ? 4.100 5.836 -17.303 1.00 91.00 83 GLU A O 1
ATOM 632 N N . LEU A 1 84 ? 6.313 5.451 -17.294 1.00 90.19 84 LEU A N 1
ATOM 633 C CA . LEU A 1 84 ? 6.198 4.101 -17.853 1.00 90.19 84 LEU A CA 1
ATOM 634 C C . LEU A 1 84 ? 5.429 3.177 -16.910 1.00 90.19 84 LEU A C 1
ATOM 636 O O . LEU A 1 84 ? 4.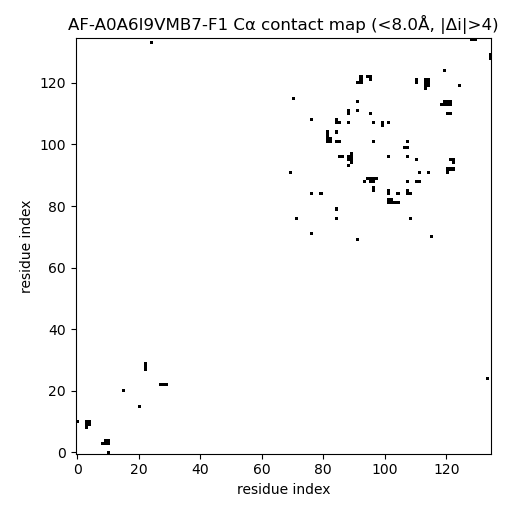542 2.445 -17.348 1.00 90.19 84 LEU A O 1
ATOM 640 N N . LEU A 1 85 ? 5.704 3.272 -15.608 1.00 91.19 85 LEU A N 1
ATOM 641 C CA . LEU A 1 85 ? 4.957 2.535 -14.594 1.00 91.19 85 LEU A CA 1
ATOM 642 C C . LEU A 1 85 ? 3.493 2.965 -14.520 1.00 91.19 85 LEU A C 1
ATOM 644 O O . LEU A 1 85 ? 2.619 2.116 -14.377 1.00 91.19 85 LEU A O 1
ATOM 648 N N . HIS A 1 86 ? 3.206 4.265 -14.631 1.00 93.00 86 HIS A N 1
ATOM 649 C CA . HIS A 1 86 ? 1.828 4.764 -14.652 1.00 93.00 86 HIS A CA 1
ATOM 650 C C . HIS A 1 86 ? 1.051 4.220 -15.851 1.00 93.00 86 HIS A C 1
ATOM 652 O O . HIS A 1 86 ? -0.078 3.757 -15.702 1.00 93.00 86 HIS A O 1
ATOM 658 N N . ASN A 1 87 ? 1.679 4.202 -17.027 1.00 91.81 87 ASN A N 1
ATOM 659 C CA . ASN A 1 87 ? 1.088 3.637 -18.236 1.00 91.81 87 ASN A CA 1
ATOM 660 C C . ASN A 1 87 ? 0.874 2.125 -18.116 1.00 91.81 87 ASN A C 1
ATOM 662 O O . ASN A 1 87 ? -0.145 1.617 -18.582 1.00 91.81 87 ASN A O 1
ATOM 666 N N . HIS A 1 88 ? 1.798 1.408 -17.474 1.00 90.38 88 HIS A N 1
ATOM 667 C CA . HIS A 1 88 ? 1.620 -0.011 -17.186 1.00 90.38 88 HIS A CA 1
ATOM 668 C C . HIS A 1 88 ? 0.453 -0.249 -16.221 1.00 90.38 88 HIS A C 1
ATOM 670 O O . HIS A 1 88 ? -0.420 -1.066 -16.503 1.00 90.38 88 HIS A O 1
ATOM 676 N N . LEU A 1 89 ? 0.376 0.525 -15.133 1.00 91.56 89 LEU A N 1
ATOM 677 C CA . LEU A 1 89 ? -0.747 0.475 -14.200 1.00 91.56 89 LEU A CA 1
ATOM 678 C C . LEU A 1 89 ? -2.072 0.771 -14.907 1.00 91.56 89 LEU A C 1
ATOM 680 O O . LEU A 1 89 ? -3.044 0.078 -14.652 1.00 91.56 89 LEU A O 1
ATOM 684 N N . ARG A 1 90 ? -2.113 1.725 -15.842 1.00 93.56 90 ARG A N 1
ATOM 685 C CA . ARG A 1 90 ? -3.327 2.053 -16.607 1.00 93.56 90 ARG A CA 1
ATOM 686 C C . ARG A 1 90 ? -3.868 0.875 -17.423 1.00 93.56 90 ARG A C 1
ATOM 688 O O . ARG A 1 90 ? -5.076 0.791 -17.608 1.00 93.56 90 ARG A O 1
ATOM 695 N N . LYS A 1 91 ? -2.997 -0.017 -17.908 1.00 90.81 91 LYS A N 1
ATOM 696 C CA . LYS A 1 91 ? -3.409 -1.231 -18.634 1.00 90.81 91 LYS A CA 1
ATOM 697 C C . LYS A 1 91 ? -4.025 -2.286 -17.712 1.00 90.81 91 LYS A C 1
ATOM 699 O O . LYS A 1 91 ? -4.853 -3.060 -18.170 1.00 90.81 91 LYS A O 1
ATOM 704 N N . ILE A 1 92 ? -3.605 -2.319 -16.448 1.00 89.56 92 ILE A N 1
ATOM 705 C CA . ILE A 1 92 ? -4.056 -3.292 -15.443 1.00 89.56 92 ILE A CA 1
ATOM 706 C C . ILE A 1 92 ? -5.298 -2.786 -14.700 1.00 89.56 92 ILE A C 1
ATOM 708 O O . ILE A 1 92 ? -6.294 -3.488 -14.582 1.00 89.56 92 ILE A O 1
ATOM 712 N N . ASP A 1 93 ? -5.216 -1.568 -14.169 1.00 91.50 93 ASP A N 1
ATOM 713 C CA . ASP A 1 93 ? -6.203 -0.937 -13.297 1.00 91.50 93 ASP A CA 1
ATOM 714 C C . ASP A 1 93 ? -6.312 0.559 -13.661 1.00 91.50 93 ASP A C 1
ATOM 716 O O . ASP A 1 93 ? -5.618 1.407 -13.076 1.00 91.50 93 ASP A O 1
ATOM 720 N N . PRO A 1 94 ? -7.144 0.907 -14.664 1.00 92.81 94 PRO A N 1
ATOM 721 C CA . PRO A 1 94 ? -7.320 2.291 -15.097 1.00 92.81 94 PRO A CA 1
ATOM 722 C C . PRO A 1 94 ? -7.892 3.180 -13.986 1.00 92.81 94 PRO A C 1
ATOM 724 O O . PRO A 1 94 ? -7.521 4.351 -13.896 1.00 92.81 94 PRO A O 1
ATOM 727 N N . ASP A 1 95 ? -8.724 2.634 -13.099 1.00 92.88 95 ASP A N 1
ATOM 728 C CA . ASP A 1 95 ? -9.312 3.375 -11.982 1.00 92.88 95 ASP A CA 1
ATOM 729 C C . ASP A 1 95 ? -8.243 3.784 -10.962 1.00 92.88 95 ASP A C 1
ATOM 731 O O . ASP A 1 95 ? -8.149 4.959 -10.580 1.00 92.88 95 ASP A O 1
ATOM 735 N N . SER A 1 96 ? -7.357 2.857 -10.579 1.00 90.38 96 SER A N 1
ATOM 736 C CA . SER A 1 96 ? -6.203 3.190 -9.735 1.00 90.38 96 SER A CA 1
ATOM 737 C C . SER A 1 96 ? -5.238 4.146 -10.432 1.00 90.38 96 SER A C 1
ATOM 739 O O . SER A 1 96 ? -4.717 5.055 -9.783 1.00 90.38 96 SER A O 1
ATOM 741 N N . ALA A 1 97 ? -5.011 3.993 -11.741 1.00 92.50 97 ALA A N 1
ATOM 742 C CA . ALA A 1 97 ? -4.161 4.906 -12.505 1.00 92.50 97 ALA A CA 1
ATOM 743 C C . ALA A 1 97 ? -4.728 6.336 -12.547 1.00 92.50 97 ALA A C 1
ATOM 745 O O . ALA A 1 97 ? -3.967 7.296 -12.446 1.00 92.50 97 ALA A O 1
ATOM 746 N N . ASN A 1 98 ? -6.051 6.496 -12.632 1.00 93.00 98 ASN A N 1
ATOM 747 C CA . ASN A 1 98 ? -6.705 7.805 -12.568 1.00 93.00 98 ASN A CA 1
ATOM 748 C C . ASN A 1 98 ? -6.605 8.432 -11.169 1.00 93.00 98 ASN A C 1
ATOM 750 O O . ASN A 1 98 ? -6.477 9.648 -11.034 1.00 93.00 98 ASN A O 1
ATOM 754 N N . ARG A 1 99 ? -6.626 7.610 -10.114 1.00 91.12 99 ARG A N 1
ATOM 755 C CA . ARG A 1 99 ? -6.525 8.071 -8.721 1.00 91.12 99 ARG A CA 1
ATOM 756 C C . ARG A 1 99 ? -5.092 8.404 -8.290 1.00 91.12 99 ARG A C 1
ATOM 758 O O . ARG A 1 99 ? -4.892 9.256 -7.421 1.00 91.12 99 ARG A O 1
ATOM 765 N N . ILE A 1 100 ? -4.092 7.708 -8.827 1.00 92.00 100 ILE A N 1
ATOM 766 C CA . ILE A 1 100 ? -2.688 7.837 -8.422 1.00 92.00 100 ILE A CA 1
ATOM 767 C C . ILE A 1 100 ? -1.940 8.738 -9.410 1.00 92.00 100 ILE A C 1
ATOM 769 O O . ILE A 1 100 ? -1.805 8.420 -10.587 1.00 92.00 100 ILE A O 1
ATOM 773 N N . HIS A 1 101 ? -1.381 9.845 -8.911 1.00 92.25 101 HIS A N 1
ATOM 774 C CA . HIS A 1 101 ? -0.554 10.745 -9.720 1.00 92.25 101 HIS A CA 1
ATOM 775 C C . HIS A 1 101 ? 0.695 10.018 -10.271 1.00 92.25 101 HIS A C 1
ATOM 777 O O . HIS A 1 101 ? 1.354 9.322 -9.489 1.00 92.25 101 HIS A O 1
ATOM 783 N N . PRO A 1 102 ? 1.096 10.224 -11.546 1.00 91.69 102 PRO A N 1
ATOM 784 C CA . PRO A 1 102 ? 2.218 9.521 -12.183 1.00 91.69 102 PRO A CA 1
ATOM 785 C C . PRO A 1 102 ? 3.537 9.646 -11.413 1.00 91.69 102 PRO A C 1
ATOM 787 O O . PRO A 1 102 ? 4.296 8.693 -11.328 1.00 91.69 102 PRO A O 1
ATOM 790 N N . ASN A 1 103 ? 3.789 10.782 -10.757 1.00 91.69 103 ASN A N 1
ATOM 791 C CA . ASN A 1 103 ? 4.995 10.975 -9.939 1.00 91.69 103 ASN A CA 1
ATOM 792 C C . ASN A 1 103 ? 5.037 10.114 -8.650 1.00 91.69 103 ASN A C 1
ATOM 794 O O . ASN A 1 103 ? 6.080 9.977 -8.015 1.00 91.69 103 ASN A O 1
ATOM 798 N N . ASN A 1 104 ? 3.919 9.514 -8.224 1.00 92.31 104 ASN A N 1
ATOM 799 C CA . ASN A 1 104 ? 3.870 8.718 -6.997 1.00 92.31 104 ASN A CA 1
ATOM 800 C C . ASN A 1 104 ? 4.301 7.264 -7.244 1.00 92.31 104 ASN A C 1
ATOM 802 O O . ASN A 1 104 ? 3.509 6.327 -7.118 1.00 92.31 104 ASN A O 1
ATOM 806 N N . LYS A 1 105 ? 5.589 7.083 -7.565 1.00 91.06 105 LYS A N 1
ATOM 807 C CA . LYS A 1 105 ? 6.177 5.788 -7.945 1.00 91.06 105 LYS A CA 1
ATOM 808 C C . LYS A 1 105 ? 5.865 4.670 -6.945 1.00 91.06 105 LYS A C 1
ATOM 810 O O . LYS A 1 105 ? 5.529 3.567 -7.352 1.00 91.06 105 LYS A O 1
ATOM 815 N N . ARG A 1 106 ? 5.904 4.956 -5.637 1.00 90.00 106 ARG A N 1
ATOM 816 C CA . ARG A 1 106 ? 5.627 3.962 -4.580 1.00 90.00 106 ARG A CA 1
ATOM 817 C C . ARG A 1 106 ? 4.202 3.413 -4.647 1.00 90.00 106 ARG A C 1
ATOM 819 O O . ARG A 1 106 ? 4.019 2.204 -4.567 1.00 90.00 106 ARG A O 1
ATOM 826 N N . LYS A 1 107 ? 3.198 4.283 -4.812 1.00 91.56 107 LYS A N 1
ATOM 827 C CA . LYS A 1 107 ? 1.795 3.850 -4.918 1.00 91.56 107 LYS A CA 1
ATOM 828 C C . LYS A 1 107 ? 1.537 3.077 -6.208 1.00 91.56 107 LYS A C 1
ATOM 830 O O . LYS A 1 107 ? 0.782 2.113 -6.183 1.00 91.56 107 LYS A O 1
ATOM 835 N N . ILE A 1 108 ? 2.184 3.482 -7.301 1.00 92.69 108 ILE A N 1
ATOM 836 C CA . ILE A 1 108 ? 2.068 2.804 -8.595 1.00 92.69 108 ILE A CA 1
ATOM 837 C C . ILE A 1 108 ? 2.659 1.394 -8.517 1.00 92.69 108 ILE A C 1
ATOM 839 O O . ILE A 1 108 ? 1.971 0.439 -8.863 1.00 92.69 108 ILE A O 1
ATOM 843 N N . MET A 1 109 ? 3.885 1.252 -7.994 1.00 91.38 109 MET A N 1
ATOM 844 C CA . MET A 1 109 ? 4.516 -0.060 -7.789 1.00 91.38 109 MET A CA 1
ATOM 845 C C . MET A 1 109 ? 3.643 -0.948 -6.905 1.00 91.38 109 MET A C 1
ATOM 847 O O . MET A 1 109 ? 3.325 -2.062 -7.299 1.00 91.38 109 MET A O 1
ATOM 851 N N . ARG A 1 110 ? 3.138 -0.422 -5.779 1.00 92.12 110 ARG A N 1
ATOM 852 C CA . ARG A 1 110 ? 2.259 -1.196 -4.897 1.00 92.12 110 ARG A CA 1
ATOM 853 C C . ARG A 1 110 ? 0.999 -1.689 -5.609 1.00 92.12 110 ARG A C 1
ATOM 855 O O . ARG A 1 110 ? 0.616 -2.835 -5.415 1.00 92.12 110 ARG A O 1
ATOM 862 N N . ALA A 1 111 ? 0.344 -0.848 -6.406 1.00 91.06 111 ALA A N 1
ATOM 863 C CA . ALA A 1 111 ? -0.861 -1.246 -7.133 1.00 91.06 111 ALA A CA 1
ATOM 864 C C . ALA A 1 111 ? -0.576 -2.372 -8.147 1.00 91.06 111 ALA A C 1
ATOM 866 O O . ALA A 1 111 ? -1.355 -3.318 -8.243 1.00 91.06 111 ALA A O 1
ATOM 867 N N . ILE A 1 112 ? 0.566 -2.308 -8.840 1.00 91.25 112 ILE A N 1
ATOM 868 C CA . ILE A 1 112 ? 1.018 -3.359 -9.762 1.00 91.25 112 ILE A CA 1
ATOM 869 C C . ILE A 1 112 ? 1.361 -4.651 -8.999 1.00 91.25 112 ILE A C 1
ATOM 871 O O . ILE A 1 112 ? 0.911 -5.725 -9.387 1.00 91.25 112 ILE A O 1
ATOM 875 N N . GLU A 1 113 ? 2.103 -4.559 -7.892 1.00 91.19 113 GLU A N 1
ATOM 876 C CA . GLU A 1 113 ? 2.461 -5.702 -7.037 1.00 91.19 113 GLU A CA 1
ATOM 877 C C . GLU A 1 113 ? 1.220 -6.424 -6.494 1.00 91.19 113 GLU A C 1
ATOM 879 O O . GLU A 1 113 ? 1.175 -7.651 -6.488 1.00 91.19 113 GLU A O 1
ATOM 884 N N . VAL A 1 114 ? 0.196 -5.676 -6.056 1.00 90.00 114 VAL A N 1
ATOM 885 C CA . VAL A 1 114 ? -1.076 -6.252 -5.586 1.00 90.00 114 VAL A CA 1
ATOM 886 C C . VAL A 1 114 ? -1.702 -7.125 -6.668 1.00 90.00 114 VAL A C 1
ATOM 888 O O . VAL A 1 114 ? -2.073 -8.266 -6.385 1.00 90.00 114 VAL A O 1
ATOM 891 N N . TYR A 1 115 ? -1.779 -6.612 -7.896 1.00 90.31 115 TYR A N 1
ATOM 892 C CA . TYR A 1 115 ? -2.340 -7.350 -9.020 1.00 90.31 115 TYR A CA 1
ATOM 893 C C . TYR A 1 115 ? -1.519 -8.597 -9.353 1.00 90.31 115 TYR A C 1
ATOM 895 O O . TYR A 1 115 ? -2.079 -9.680 -9.480 1.00 90.31 115 TYR A O 1
ATOM 903 N N . GLN A 1 116 ? -0.191 -8.485 -9.406 1.00 88.69 116 GLN A N 1
ATOM 904 C CA . GLN A 1 116 ? 0.674 -9.634 -9.691 1.00 88.69 116 GLN A CA 1
ATOM 905 C C . GLN A 1 116 ? 0.609 -10.725 -8.612 1.00 88.69 116 GLN A C 1
ATOM 907 O O . GLN A 1 116 ? 0.683 -11.903 -8.939 1.00 88.69 116 GLN A O 1
ATOM 912 N N . GLN A 1 117 ? 0.479 -10.350 -7.335 1.00 86.69 117 GLN A N 1
ATOM 913 C CA . GLN A 1 117 ? 0.442 -11.304 -6.220 1.00 86.69 117 GLN A CA 1
ATOM 914 C C . GLN A 1 117 ? -0.907 -12.003 -6.073 1.00 86.69 117 GLN A C 1
ATOM 916 O O . GLN A 1 117 ? -0.957 -13.125 -5.581 1.00 86.69 117 GLN A O 1
ATOM 921 N N . THR A 1 118 ? -2.003 -11.322 -6.415 1.00 86.62 118 THR A N 1
ATOM 922 C CA . THR A 1 118 ? -3.352 -11.793 -6.059 1.00 86.62 118 THR A CA 1
ATOM 923 C C . THR A 1 118 ? -4.296 -11.975 -7.234 1.00 86.62 118 THR A C 1
ATOM 925 O O . THR A 1 118 ? -5.382 -12.501 -7.040 1.00 86.62 118 THR A O 1
ATOM 928 N N . GLY A 1 119 ? -3.915 -11.541 -8.436 1.00 86.62 119 GLY A N 1
ATOM 929 C CA . GLY A 1 119 ? -4.766 -11.560 -9.629 1.00 86.62 119 GLY A CA 1
ATOM 930 C C . GLY A 1 119 ? -5.879 -10.506 -9.631 1.00 86.62 119 GLY A C 1
ATOM 931 O O . GLY A 1 119 ? -6.493 -10.265 -10.667 1.00 86.62 119 GLY A O 1
ATOM 932 N N . GLU A 1 120 ? -6.121 -9.840 -8.501 1.00 87.69 120 GLU A N 1
ATOM 933 C CA . GLU A 1 120 ? -7.146 -8.810 -8.331 1.00 87.69 120 GLU A CA 1
ATOM 934 C C . GLU A 1 120 ? -6.546 -7.402 -8.344 1.00 87.69 120 GLU A C 1
ATOM 936 O O . GLU A 1 120 ? -5.447 -7.165 -7.834 1.00 87.69 120 GLU A O 1
ATOM 941 N N . THR A 1 121 ? -7.275 -6.435 -8.904 1.00 90.31 121 THR A N 1
ATOM 942 C CA . THR A 1 121 ? -6.809 -5.046 -8.958 1.00 90.31 121 THR A CA 1
ATOM 943 C C . THR A 1 121 ? -6.884 -4.374 -7.584 1.00 90.31 121 THR A C 1
ATOM 945 O O . THR A 1 121 ? -7.581 -4.808 -6.663 1.00 90.31 121 THR A O 1
ATOM 948 N N . LEU A 1 122 ? -6.147 -3.276 -7.403 1.00 87.56 122 LEU A N 1
ATOM 949 C CA . LEU A 1 122 ? -6.199 -2.538 -6.140 1.00 87.56 122 LEU A CA 1
ATOM 950 C C . LEU A 1 122 ? -7.598 -1.942 -5.916 1.00 87.56 122 LEU A C 1
ATOM 952 O O . LEU A 1 122 ? -8.082 -1.903 -4.782 1.00 87.56 122 LEU A O 1
ATOM 956 N N . THR A 1 123 ? -8.257 -1.515 -6.993 1.00 89.81 123 THR A N 1
ATOM 957 C CA . THR A 1 123 ? -9.625 -0.992 -6.953 1.00 89.81 123 THR A CA 1
ATOM 958 C C . THR A 1 123 ? -10.614 -2.023 -6.406 1.00 89.81 123 THR A C 1
ATOM 960 O O . THR A 1 123 ? -11.373 -1.692 -5.493 1.00 89.81 123 THR A O 1
ATOM 963 N N . THR A 1 124 ? -10.579 -3.276 -6.878 1.00 89.75 124 THR A N 1
ATOM 964 C CA . THR A 1 124 ? -11.504 -4.322 -6.403 1.00 89.75 124 THR A CA 1
ATOM 965 C C . THR A 1 124 ? -11.303 -4.620 -4.921 1.00 89.75 124 THR A C 1
ATOM 967 O O . THR A 1 124 ? -12.275 -4.664 -4.168 1.00 89.75 124 THR A O 1
ATOM 970 N N . LYS A 1 125 ? -10.051 -4.709 -4.461 1.00 87.12 125 LYS A N 1
ATOM 971 C CA . LYS A 1 125 ? -9.746 -4.929 -3.039 1.00 87.12 125 LYS A CA 1
ATOM 972 C C . LYS A 1 125 ? -10.254 -3.820 -2.134 1.00 87.12 125 LYS A C 1
ATOM 974 O O . LYS A 1 125 ? -10.796 -4.094 -1.067 1.00 87.12 125 LYS A O 1
ATOM 979 N N . LEU A 1 126 ? -10.102 -2.567 -2.551 1.00 87.25 126 LEU A N 1
ATOM 980 C CA . LEU A 1 126 ? -10.604 -1.431 -1.781 1.00 87.25 126 LEU A CA 1
ATOM 981 C C . LEU A 1 126 ? -12.135 -1.402 -1.729 1.00 87.25 126 LEU A C 1
ATOM 983 O O . LEU A 1 126 ? -12.705 -1.015 -0.710 1.00 87.25 126 LEU A O 1
ATOM 987 N N . LEU A 1 127 ? -12.807 -1.808 -2.809 1.00 87.06 127 LEU A N 1
ATOM 988 C CA . LEU A 1 127 ? -14.263 -1.938 -2.830 1.00 87.06 127 LEU A CA 1
ATOM 989 C C . LEU A 1 127 ? -14.747 -3.067 -1.919 1.00 87.06 127 LEU A C 1
ATOM 991 O O . LEU A 1 127 ? -15.746 -2.883 -1.228 1.00 87.06 127 LEU A O 1
ATOM 995 N N . ALA A 1 128 ? -14.043 -4.199 -1.889 1.00 85.81 128 ALA A N 1
ATOM 996 C CA . ALA A 1 128 ? -14.348 -5.299 -0.980 1.00 85.81 128 ALA A CA 1
ATOM 997 C C . ALA A 1 128 ? -14.167 -4.877 0.486 1.00 85.81 128 ALA A C 1
ATOM 999 O O . ALA A 1 128 ? -15.051 -5.109 1.303 1.00 85.81 128 ALA A O 1
ATOM 1000 N N . GLN A 1 129 ? -13.073 -4.178 0.808 1.00 83.25 129 GLN A N 1
ATOM 1001 C CA . GLN A 1 129 ? -12.821 -3.664 2.160 1.00 83.25 129 GLN A CA 1
ATOM 1002 C C . GLN A 1 129 ? -13.907 -2.694 2.630 1.00 83.25 129 GLN A C 1
ATOM 1004 O O . GLN A 1 129 ? -14.357 -2.784 3.764 1.00 83.25 129 GLN A O 1
ATOM 1009 N N . ARG A 1 130 ? -14.378 -1.798 1.757 1.00 81.81 130 ARG A N 1
ATOM 1010 C CA . ARG A 1 130 ? -15.451 -0.843 2.086 1.00 81.81 130 ARG A CA 1
ATOM 1011 C C . ARG A 1 130 ? -16.807 -1.486 2.357 1.00 81.81 130 ARG A C 1
ATOM 1013 O O . ARG A 1 130 ? -17.658 -0.848 2.962 1.00 81.81 130 ARG A O 1
ATOM 1020 N N . GLN A 1 131 ? -17.030 -2.697 1.857 1.00 80.00 131 GLN A N 1
ATOM 1021 C CA . GLN A 1 131 ? -18.270 -3.436 2.088 1.00 80.00 131 GLN A CA 1
ATOM 1022 C C . GLN A 1 131 ? -18.246 -4.212 3.406 1.00 80.00 131 GLN A C 1
ATOM 1024 O O . GLN A 1 131 ? -19.295 -4.677 3.847 1.00 80.00 131 GLN A O 1
ATOM 1029 N N . GLN A 1 132 ? -17.080 -4.356 4.043 1.00 74.94 132 GLN A N 1
ATOM 1030 C CA . GLN A 1 132 ? -16.991 -5.013 5.339 1.00 74.94 132 GLN A CA 1
ATOM 1031 C C . GLN A 1 132 ? -17.528 -4.080 6.437 1.00 74.94 132 GLN A C 1
ATOM 1033 O O . GLN A 1 132 ? -17.212 -2.885 6.438 1.00 74.94 132 GLN A O 1
ATOM 1038 N N . PRO A 1 133 ? -18.356 -4.591 7.364 1.00 54.34 133 PRO A N 1
ATOM 1039 C CA . PRO A 1 133 ? -18.862 -3.794 8.473 1.00 54.34 133 PRO A CA 1
ATOM 1040 C C . PRO A 1 133 ? -17.686 -3.358 9.362 1.00 54.34 133 PRO A C 1
ATOM 1042 O O . PRO A 1 133 ? -16.962 -4.202 9.876 1.00 54.34 133 PRO A O 1
ATOM 1045 N N . GLY A 1 134 ? -17.489 -2.044 9.521 1.00 61.06 134 GLY A N 1
ATOM 1046 C CA . GLY A 1 134 ? -16.431 -1.466 10.368 1.00 61.06 134 GLY A CA 1
ATOM 1047 C C . GLY A 1 134 ? -15.393 -0.582 9.659 1.00 61.06 134 GLY A C 1
ATOM 1048 O O . GLY A 1 134 ? -14.462 -0.124 10.322 1.00 61.06 134 GLY A O 1
ATOM 1049 N N . GLY A 1 135 ? -15.533 -0.342 8.347 1.00 45.94 135 GLY A N 1
ATOM 1050 C CA . GLY A 1 135 ? -14.700 0.595 7.569 1.00 45.94 135 GLY A CA 1
ATOM 1051 C C . GLY A 1 135 ? -15.166 2.050 7.555 1.00 45.94 135 GLY A C 1
ATOM 1052 O O . GLY A 1 135 ? -16.331 2.322 7.920 1.00 45.94 135 GLY A O 1
#

Secondary structure (DSSP, 8-state):
-HHHHHTT---------HHHHHHHH-GGG-----TT-----------------------S--------TT---HHHHHHS-HHHHHHHHHHH-HHHHHHS-TT-HHHHHHHHHHHHHHSS-HHHHHHHHHHSTT-

pLDDT: mean 73.27, std 21.51, range [24.14, 94.12]

Foldseek 3Di:
DVVCVVVVHDDDDDDDDPVVVCVVQDVPVDDPDPPPDDDDDDDDPDDDDDPPPPDDDDDDDDDPDPDPPLDDDPVRLVVDALQVLLVSLCVVPVPQSVVDDSVPSVSSVVQSVCCVVPVDGPVVVVVVVVPDPRD

Radius of gyration: 22.47 Å; Cα contacts (8 Å, |Δi|>4): 68; chains: 1; bounding box: 35×47×53 Å

Mean predicted aligned error: 15.14 Å

Sequence (135 aa):
IENLLAQNKCPIVVGGTNYYIESLLWDILVSPKDPNELDGIDNQSGTSTSIVTTQKEDPDAESEDGKNPLFLPQSEMSAMSSELLHNHLRKIDPDSANRIHPNNKRKIMRAIEVYQQTGETLTTKLLAQRQQPGG

Nearest PDB structures (foldseek):
  2zm5-assembly1_A  TM=8.818E-01  e=1.225E-02  Escherichia coli K-12
  3d3q-assembly2_B  TM=7.207E-01  e=2.269E-02  Staphylococcus epidermidis ATCC 12228

Solvent-accessible surface area (backbone atoms only — not comparable to full-atom values): 9071 Å² total; per-residue (Å²): 107,66,73,40,52,78,68,77,39,86,79,79,90,78,84,80,55,70,70,62,53,46,54,73,76,37,79,78,80,60,72,85,74,71,92,83,78,84,86,83,90,79,91,70,94,66,90,77,87,65,94,71,79,76,79,79,76,82,86,90,80,93,73,97,73,86,68,66,95,80,73,74,56,70,71,57,62,72,70,49,55,39,62,60,47,35,56,53,33,37,76,76,34,48,68,49,36,74,72,44,60,47,84,44,47,70,62,47,51,50,42,47,50,44,25,73,76,67,78,45,43,55,59,59,54,53,54,55,53,63,68,41,93,88,108